Protein AF-A0A3M0LGV5-F1 (afdb_monomer_lite)

Radius of gyration: 16.58 Å; chains: 1; bounding box: 30×30×39 Å

Foldseek 3Di:
DVVVVVCVVPVCVVFVVVQVVCCVVVVDRDGPVRVVVPDQAAEAQDDPVPDDDDDDDPRYDHPYDPDPDDDDPQDPVNVVVVVCVRCVDD

Organism: NCBI:txid333673

Sequence (90 aa):
MLVDLLELFYCKPIYDNFEELAYEIFKKKVTATELLSRGSFWLMRYDFVFEFPRPVMPNMAFIGGINCVQKKKLSQVDILHDVEMQFPNI

InterPro domains:
  IPR002213 UDP-glucuronosyl/UDP-glucosyltransferase [PF00201] (1-76)

pLDDT: mean 72.92, std 10.8, range [47.19, 91.81]

Secondary structure (DSSP, 8-state):
-HHHHHHHHHHHHHHHHHHHHHHHHHSS---HHHHHHH-S-EEE---TTSS------TTEEE-------------HHHHHHHHHHH-TT-

Structure (mmCIF, N/CA/C/O backbone):
data_AF-A0A3M0LGV5-F1
#
_entry.id   AF-A0A3M0LGV5-F1
#
loop_
_atom_site.group_PDB
_atom_site.id
_atom_site.type_symbol
_atom_site.label_atom_id
_atom_site.label_alt_id
_atom_site.label_comp_id
_atom_site.label_asym_id
_atom_site.label_entit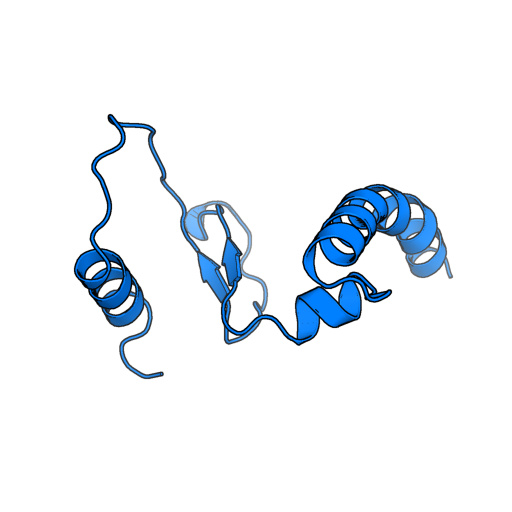y_id
_atom_site.label_seq_id
_atom_site.pdbx_PDB_ins_code
_atom_site.Cartn_x
_atom_site.Cartn_y
_atom_site.Cartn_z
_atom_site.occupancy
_atom_site.B_iso_or_equiv
_atom_site.auth_seq_id
_atom_site.auth_comp_id
_atom_site.auth_asym_id
_atom_site.auth_atom_id
_atom_site.pdbx_PDB_model_num
ATOM 1 N N . MET A 1 1 ? 9.885 -12.311 16.423 1.00 61.53 1 MET A N 1
ATOM 2 C CA . MET A 1 1 ? 10.391 -11.426 17.498 1.00 61.53 1 MET A CA 1
ATOM 3 C C . MET A 1 1 ? 11.029 -10.140 16.979 1.00 61.53 1 MET A C 1
ATOM 5 O O . MET A 1 1 ? 10.542 -9.083 17.342 1.00 61.53 1 MET A O 1
ATOM 9 N N . LEU A 1 2 ? 12.089 -10.175 16.152 1.00 65.81 2 LEU A N 1
ATOM 10 C CA . LEU A 1 2 ? 12.663 -8.939 15.576 1.00 65.81 2 LEU A CA 1
ATOM 11 C C . LEU A 1 2 ? 11.779 -8.327 14.480 1.00 65.81 2 LEU A C 1
ATOM 13 O O . LEU A 1 2 ? 11.612 -7.115 14.441 1.00 65.81 2 LEU A O 1
ATOM 17 N N . VAL A 1 3 ? 11.188 -9.165 13.626 1.00 68.94 3 VAL A N 1
ATOM 18 C CA . VAL A 1 3 ? 10.286 -8.726 12.548 1.00 68.94 3 VAL A CA 1
ATOM 19 C C . VAL A 1 3 ? 9.047 -8.035 13.119 1.00 68.94 3 VAL A C 1
ATOM 21 O O . VAL A 1 3 ? 8.741 -6.931 12.697 1.00 68.94 3 VAL A O 1
ATOM 24 N N . ASP A 1 4 ? 8.425 -8.609 14.151 1.00 65.12 4 ASP A N 1
ATOM 25 C CA . ASP A 1 4 ? 7.238 -8.028 14.804 1.00 65.12 4 ASP A CA 1
ATOM 26 C C . ASP A 1 4 ? 7.539 -6.670 15.465 1.00 65.12 4 ASP A C 1
ATOM 28 O O . ASP A 1 4 ? 6.717 -5.756 15.456 1.00 65.12 4 ASP A O 1
ATOM 32 N N . LEU A 1 5 ? 8.744 -6.517 16.031 1.00 68.69 5 LEU A N 1
ATOM 33 C CA . LEU A 1 5 ? 9.185 -5.258 16.630 1.00 68.69 5 LEU A CA 1
ATOM 34 C C . LEU A 1 5 ? 9.409 -4.184 15.559 1.00 68.69 5 LEU A C 1
ATOM 36 O O . LEU A 1 5 ? 8.993 -3.040 15.733 1.00 68.69 5 LEU A O 1
ATOM 40 N N . LEU A 1 6 ? 10.047 -4.558 14.448 1.00 69.25 6 LEU A N 1
ATOM 41 C CA . LEU A 1 6 ? 10.234 -3.677 13.298 1.00 69.25 6 LEU A CA 1
ATOM 42 C C . LEU A 1 6 ? 8.879 -3.288 12.694 1.00 69.25 6 LEU A C 1
ATOM 44 O O . LEU A 1 6 ? 8.658 -2.123 12.388 1.00 69.25 6 LEU A O 1
ATOM 48 N N . GLU A 1 7 ? 7.940 -4.223 12.592 1.00 65.12 7 GLU A N 1
ATOM 49 C CA . GLU A 1 7 ? 6.596 -3.960 12.085 1.00 65.12 7 GLU A CA 1
ATOM 50 C C . GLU A 1 7 ? 5.870 -2.917 12.946 1.00 65.12 7 GLU A C 1
ATOM 52 O O . GLU A 1 7 ? 5.295 -1.968 12.423 1.00 65.12 7 GLU A O 1
ATOM 57 N N . LEU A 1 8 ? 5.988 -2.991 14.272 1.00 65.56 8 LEU A N 1
ATOM 58 C CA . LEU A 1 8 ? 5.412 -1.984 15.167 1.00 65.56 8 LEU A CA 1
ATOM 59 C C . LEU A 1 8 ? 6.060 -0.600 15.024 1.00 65.56 8 LEU A C 1
ATOM 61 O O . LEU A 1 8 ? 5.360 0.406 15.126 1.00 65.56 8 LEU A O 1
ATOM 65 N N . PHE A 1 9 ? 7.373 -0.542 14.791 1.00 72.50 9 PHE A N 1
ATOM 66 C CA . PHE A 1 9 ? 8.108 0.716 14.637 1.00 72.50 9 PHE A CA 1
ATOM 67 C C . PHE A 1 9 ? 7.911 1.374 13.271 1.00 72.50 9 PHE A C 1
ATOM 69 O O . PHE A 1 9 ? 7.902 2.599 13.192 1.00 72.50 9 PHE A O 1
ATOM 76 N N . TYR A 1 10 ? 7.764 0.584 12.208 1.00 73.19 10 TYR A N 1
ATOM 77 C CA . TYR A 1 10 ? 7.669 1.094 10.842 1.00 73.19 10 TYR A CA 1
ATOM 78 C C . TYR A 1 10 ? 6.230 1.124 10.326 1.00 73.19 10 TYR A C 1
ATOM 80 O O . TYR A 1 10 ? 5.816 2.145 9.790 1.00 73.19 10 TYR A O 1
ATOM 88 N N . CYS A 1 11 ? 5.432 0.066 10.508 1.00 74.44 11 CYS A N 1
ATOM 89 C CA . CYS A 1 11 ? 4.075 0.027 9.954 1.00 74.44 11 CYS A CA 1
ATOM 90 C C . CYS A 1 11 ? 3.134 1.002 10.661 1.00 74.44 11 CYS A C 1
ATOM 92 O O . CYS A 1 11 ? 2.419 1.722 9.973 1.00 74.44 11 CYS A O 1
ATOM 94 N N . LYS A 1 12 ? 3.130 1.072 12.001 1.00 75.44 12 LYS A N 1
ATOM 95 C CA . LYS A 1 12 ? 2.201 1.962 12.725 1.00 75.44 12 LYS A CA 1
ATOM 96 C C . LYS A 1 12 ? 2.267 3.426 12.266 1.00 75.44 12 LYS A C 1
ATOM 98 O O . LYS A 1 12 ? 1.265 3.905 11.747 1.00 75.44 12 LYS A O 1
ATOM 103 N N . PRO A 1 13 ? 3.420 4.117 12.331 1.00 80.88 13 PRO A N 1
ATOM 104 C CA . PRO A 1 13 ? 3.478 5.524 11.933 1.00 80.88 13 PRO A CA 1
ATOM 105 C C . PRO A 1 13 ? 3.206 5.750 10.439 1.00 80.88 13 PRO A C 1
ATOM 107 O O . PRO A 1 13 ? 2.763 6.830 10.054 1.00 80.88 13 PRO A O 1
ATOM 110 N N . ILE A 1 14 ? 3.457 4.753 9.582 1.00 82.06 14 ILE A N 1
ATOM 111 C CA . ILE A 1 14 ? 3.118 4.832 8.155 1.00 82.06 14 ILE A CA 1
ATOM 112 C C . ILE A 1 14 ? 1.598 4.770 7.958 1.00 82.06 14 ILE A C 1
ATOM 114 O O . ILE A 1 14 ? 1.059 5.512 7.137 1.00 82.06 14 ILE A O 1
ATOM 118 N N . TYR A 1 15 ? 0.911 3.901 8.702 1.00 83.38 15 TYR A N 1
ATOM 119 C CA . TYR A 1 15 ? -0.509 3.620 8.517 1.00 83.38 15 TYR A CA 1
ATOM 120 C C . TYR A 1 15 ? -1.455 4.514 9.325 1.00 83.38 15 TYR A C 1
ATOM 122 O O . TYR A 1 15 ? -2.587 4.703 8.884 1.00 83.38 15 TYR A O 1
ATOM 130 N N . ASP A 1 16 ? -1.006 5.119 10.427 1.00 85.00 16 ASP A N 1
ATOM 131 C CA . ASP A 1 16 ? -1.842 5.966 11.294 1.00 85.00 16 ASP A CA 1
ATOM 132 C C . ASP A 1 16 ? -2.546 7.091 10.505 1.00 85.00 16 ASP A C 1
ATOM 134 O O . ASP A 1 16 ? -3.749 7.301 10.655 1.00 85.00 16 ASP A O 1
ATOM 138 N N . ASN A 1 17 ? -1.834 7.745 9.577 1.00 85.44 17 ASN A N 1
ATOM 139 C CA . ASN A 1 17 ? -2.406 8.796 8.721 1.00 85.44 17 ASN A CA 1
ATOM 140 C C . ASN A 1 17 ? -3.546 8.277 7.823 1.00 85.44 17 ASN A C 1
ATOM 142 O O . ASN A 1 17 ? -4.514 8.988 7.547 1.00 85.44 17 ASN A O 1
ATOM 146 N N . PHE A 1 18 ? -3.432 7.037 7.337 1.00 83.50 18 PHE A N 1
ATOM 147 C CA . PHE A 1 18 ? -4.462 6.420 6.501 1.00 83.50 18 PHE A CA 1
ATOM 148 C C . PHE A 1 18 ? -5.673 5.998 7.332 1.00 83.50 18 PHE A C 1
ATOM 150 O O . PHE A 1 18 ? -6.803 6.140 6.866 1.00 83.50 18 PHE A O 1
ATOM 157 N N . GLU A 1 19 ? -5.453 5.506 8.553 1.00 87.44 19 GLU A N 1
ATOM 158 C CA . GLU A 1 19 ? -6.533 5.171 9.484 1.00 87.44 19 GLU A CA 1
ATOM 159 C C . GLU A 1 19 ? -7.319 6.420 9.911 1.00 87.44 19 GLU A C 1
ATOM 161 O O . GLU A 1 19 ? -8.550 6.375 9.958 1.00 87.44 19 GLU A O 1
ATOM 166 N N . GLU A 1 20 ? -6.642 7.549 10.146 1.00 88.94 20 GLU A N 1
ATOM 167 C CA . GLU A 1 20 ? -7.282 8.833 10.458 1.00 88.94 20 GLU A CA 1
ATOM 168 C C . GLU A 1 20 ? -8.154 9.330 9.296 1.00 88.94 20 GLU A C 1
ATOM 170 O O . GLU A 1 20 ? -9.346 9.587 9.477 1.00 88.94 20 GLU A O 1
ATOM 175 N N . LEU A 1 21 ? -7.609 9.365 8.076 1.00 89.19 21 LEU A N 1
ATOM 176 C CA . LEU A 1 21 ? -8.366 9.745 6.881 1.00 89.19 21 LEU A CA 1
ATOM 177 C C . LEU A 1 21 ? -9.570 8.820 6.649 1.00 89.19 21 LEU A C 1
ATOM 179 O O . LEU A 1 21 ? -10.675 9.264 6.325 1.00 89.19 21 LEU A O 1
ATOM 183 N N . ALA A 1 22 ? -9.374 7.513 6.815 1.00 87.81 22 ALA A N 1
ATOM 184 C CA . ALA A 1 22 ? -10.445 6.545 6.658 1.00 87.81 22 ALA A CA 1
ATOM 185 C C . ALA A 1 22 ? -11.534 6.730 7.722 1.00 87.81 22 ALA A C 1
ATOM 187 O O . ALA A 1 22 ? -12.721 6.630 7.404 1.00 87.81 22 ALA A O 1
ATOM 188 N N . TYR A 1 23 ? -11.164 7.069 8.957 1.00 90.75 23 TYR A N 1
ATOM 189 C CA . TYR A 1 23 ? -12.123 7.441 9.990 1.00 90.75 23 TYR A CA 1
ATOM 190 C C . TYR A 1 23 ? -12.916 8.696 9.605 1.00 90.75 23 TYR A C 1
ATOM 192 O O . TYR A 1 23 ? -14.136 8.726 9.779 1.00 90.75 23 TYR A O 1
ATOM 200 N N . GLU A 1 24 ? -12.274 9.712 9.028 1.00 91.81 24 GLU A N 1
ATOM 201 C CA . GLU A 1 24 ? -12.966 10.923 8.582 1.00 91.81 24 GLU A CA 1
ATOM 202 C C . GLU A 1 24 ? -13.991 10.658 7.474 1.00 91.81 24 GLU A C 1
ATOM 204 O O . GLU A 1 24 ? -15.081 11.239 7.509 1.00 91.81 24 GLU A O 1
ATOM 209 N N . ILE A 1 25 ? -13.671 9.778 6.523 1.00 89.00 25 ILE A N 1
ATOM 210 C CA . ILE A 1 25 ? -14.523 9.458 5.369 1.00 89.00 25 ILE A CA 1
ATOM 211 C C . ILE A 1 25 ? -15.636 8.479 5.755 1.00 89.00 25 ILE A C 1
ATOM 213 O O . ILE A 1 25 ? -16.812 8.740 5.506 1.00 89.00 25 ILE A O 1
ATOM 217 N N . PHE A 1 26 ? -15.277 7.351 6.371 1.00 87.56 26 PHE A N 1
ATOM 218 C CA . PHE A 1 26 ? -16.214 6.269 6.681 1.00 87.56 26 PHE A CA 1
ATOM 219 C C . PHE A 1 26 ? -16.950 6.468 8.010 1.00 87.56 26 PHE A C 1
ATOM 221 O O . PHE A 1 26 ? -17.894 5.732 8.294 1.00 87.56 26 PHE A O 1
ATOM 228 N N .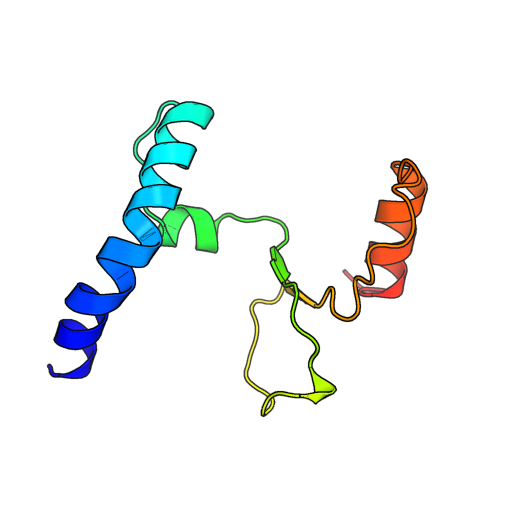 LYS A 1 27 ? -16.521 7.433 8.839 1.00 90.94 27 LYS A N 1
ATOM 229 C CA . LYS A 1 27 ? -17.059 7.704 10.188 1.00 90.94 27 LYS A CA 1
ATOM 230 C C . LYS A 1 27 ? -17.030 6.484 11.119 1.00 90.94 27 LYS A C 1
ATOM 232 O O . LYS A 1 27 ? -17.804 6.394 12.069 1.00 90.94 27 LYS A O 1
ATOM 237 N N . LYS A 1 28 ? -16.125 5.538 10.859 1.00 88.62 28 LYS A N 1
ATOM 238 C CA . LYS A 1 28 ? -15.936 4.298 11.619 1.00 88.62 28 LYS A CA 1
ATOM 239 C C . LYS A 1 28 ? -14.443 4.053 11.801 1.00 88.62 28 LYS A C 1
ATOM 241 O O . LYS A 1 28 ? -13.664 4.309 10.892 1.00 88.62 28 LYS A O 1
ATOM 246 N N . LYS A 1 29 ? -14.051 3.509 12.958 1.00 86.69 29 LYS A N 1
ATOM 247 C CA . LYS A 1 29 ? -12.688 2.999 13.158 1.00 86.69 29 LYS A CA 1
ATOM 248 C C . LYS A 1 29 ? -12.455 1.786 12.259 1.00 86.69 29 LYS A C 1
ATOM 250 O O . LYS A 1 29 ? -13.139 0.772 12.404 1.00 86.69 29 LYS A O 1
ATOM 255 N N . VAL A 1 30 ? -11.509 1.918 11.343 1.00 85.75 30 VAL A N 1
ATOM 256 C CA . VAL A 1 30 ? -11.053 0.872 10.427 1.00 85.75 30 VAL A CA 1
ATOM 257 C C . VAL A 1 30 ? -9.539 0.813 10.516 1.00 85.75 30 VAL A C 1
ATOM 259 O O . VAL A 1 30 ? -8.889 1.854 10.522 1.00 85.75 30 VAL A O 1
ATOM 262 N N . THR A 1 31 ? -8.992 -0.393 10.630 1.00 86.25 31 THR A N 1
ATOM 263 C CA . THR A 1 31 ? -7.539 -0.585 10.639 1.00 86.25 31 THR A CA 1
ATOM 264 C C . THR A 1 31 ? -7.004 -0.602 9.213 1.00 86.25 31 THR A C 1
ATOM 266 O O . THR A 1 31 ? -7.725 -0.948 8.270 1.00 86.25 31 THR A O 1
ATOM 269 N N . ALA A 1 32 ? -5.724 -0.291 9.037 1.00 82.00 32 ALA A N 1
ATOM 270 C CA . ALA A 1 32 ? -5.081 -0.337 7.730 1.00 82.00 32 ALA A CA 1
ATOM 271 C C . ALA A 1 32 ? -5.191 -1.722 7.081 1.00 82.00 32 ALA A C 1
ATOM 273 O O . ALA A 1 32 ? -5.495 -1.825 5.898 1.00 82.00 32 ALA A O 1
ATOM 274 N N . THR A 1 33 ? -5.068 -2.802 7.854 1.00 80.56 33 THR A N 1
ATOM 275 C CA . THR A 1 33 ? -5.268 -4.169 7.350 1.00 80.56 33 THR A CA 1
ATOM 276 C C . THR A 1 33 ? -6.703 -4.410 6.865 1.00 80.56 33 THR A C 1
ATOM 278 O O . THR A 1 33 ? -6.917 -5.085 5.857 1.00 80.56 33 THR A O 1
ATOM 281 N N . GLU A 1 34 ? -7.709 -3.853 7.547 1.00 83.38 34 GLU A N 1
ATOM 282 C CA . GLU A 1 34 ? -9.118 -3.958 7.140 1.00 83.38 34 GLU A CA 1
ATOM 283 C C . GLU A 1 34 ? -9.389 -3.162 5.854 1.00 83.38 34 GLU A C 1
ATOM 285 O O . GLU A 1 34 ? -10.125 -3.629 4.987 1.00 83.38 34 GLU A O 1
ATOM 290 N N . LEU A 1 35 ? -8.748 -2.002 5.687 1.00 82.00 35 LEU A N 1
ATOM 291 C CA . LEU A 1 35 ? -8.797 -1.225 4.445 1.00 82.00 35 LEU A CA 1
ATOM 292 C C . LEU A 1 35 ? -8.122 -1.973 3.292 1.00 82.00 35 LEU A C 1
ATOM 294 O O . LEU A 1 35 ? -8.725 -2.134 2.232 1.00 82.00 35 LEU A O 1
ATOM 298 N N . LEU A 1 36 ? -6.906 -2.478 3.523 1.00 79.62 36 LEU A N 1
ATOM 299 C CA . LEU A 1 36 ? -6.104 -3.201 2.534 1.00 79.62 36 LEU A CA 1
ATOM 300 C C . LEU A 1 36 ? -6.767 -4.511 2.076 1.00 79.62 36 LEU A C 1
ATOM 302 O O . LEU A 1 36 ? -6.690 -4.879 0.907 1.00 79.62 36 LEU A O 1
ATOM 306 N N . SER A 1 37 ? -7.465 -5.204 2.975 1.00 79.56 37 SER A N 1
ATOM 307 C CA . SER A 1 37 ? -8.162 -6.456 2.649 1.00 79.56 37 SER A CA 1
ATOM 308 C C . SER A 1 37 ? -9.509 -6.262 1.949 1.00 79.56 37 SER A C 1
ATOM 310 O O . SER A 1 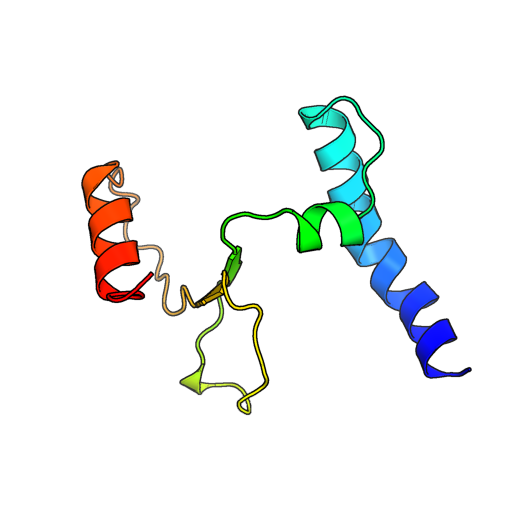37 ? -9.940 -7.152 1.219 1.00 79.56 37 SER A O 1
ATOM 312 N N . ARG A 1 38 ? -10.189 -5.124 2.152 1.00 80.44 38 ARG A N 1
ATOM 313 C CA . ARG A 1 38 ? -11.516 -4.850 1.567 1.00 80.44 38 ARG A CA 1
ATOM 314 C C . ARG A 1 38 ? -11.494 -4.046 0.274 1.00 80.44 38 ARG A C 1
ATOM 316 O O . ARG A 1 38 ? -12.555 -3.851 -0.319 1.00 80.44 38 ARG A O 1
ATOM 323 N N . GLY A 1 39 ? -10.336 -3.555 -0.157 1.00 78.19 39 GLY A N 1
ATOM 324 C CA . GLY A 1 39 ? -10.230 -2.838 -1.424 1.00 78.19 39 GLY A CA 1
ATOM 325 C C . GLY A 1 39 ? -10.701 -3.716 -2.580 1.00 78.19 39 GLY A C 1
ATOM 326 O O . GLY A 1 39 ? -10.265 -4.854 -2.714 1.00 78.19 39 GLY A O 1
ATOM 327 N N . SER A 1 40 ? -11.603 -3.207 -3.417 1.00 77.62 40 SER A N 1
ATOM 328 C CA . SER A 1 40 ? -12.041 -3.936 -4.614 1.00 77.62 40 SER A CA 1
ATOM 329 C C . SER A 1 40 ? -10.962 -3.951 -5.694 1.00 77.62 40 SER A C 1
ATOM 331 O O . SER A 1 40 ? -10.888 -4.907 -6.455 1.00 77.62 40 SER A O 1
ATOM 333 N N . PHE A 1 41 ? -10.128 -2.907 -5.746 1.00 80.69 41 PHE A N 1
ATOM 334 C CA . PHE A 1 41 ? -9.049 -2.763 -6.713 1.00 80.69 41 PHE A CA 1
ATOM 335 C C . PHE A 1 41 ? -7.953 -1.829 -6.177 1.00 80.69 41 PHE A C 1
ATOM 337 O O . PHE A 1 41 ? -8.263 -0.775 -5.619 1.00 80.69 41 PHE A O 1
ATOM 344 N N . TRP A 1 42 ? -6.685 -2.195 -6.354 1.00 81.19 42 TRP A N 1
ATOM 345 C CA . TRP A 1 42 ? -5.517 -1.445 -5.890 1.00 81.19 42 TRP A CA 1
ATOM 346 C C . TRP A 1 42 ? -4.729 -0.895 -7.069 1.00 81.19 42 TRP A C 1
ATOM 348 O O . TRP A 1 42 ? -4.243 -1.650 -7.902 1.00 81.19 42 TRP A O 1
ATOM 358 N N . LEU A 1 43 ? -4.554 0.422 -7.111 1.00 82.69 43 LEU A N 1
ATOM 359 C CA . LEU A 1 43 ? -3.747 1.100 -8.119 1.00 82.69 43 LEU A CA 1
ATOM 360 C C . LEU A 1 43 ? -2.374 1.428 -7.543 1.00 82.69 43 LEU A C 1
ATOM 362 O O . LEU A 1 43 ? -2.237 2.298 -6.684 1.00 82.69 43 LEU A O 1
ATOM 366 N N . MET A 1 44 ? -1.351 0.742 -8.031 1.00 77.44 44 MET A N 1
ATOM 367 C CA . MET A 1 44 ? 0.011 0.877 -7.535 1.00 77.44 44 MET A CA 1
ATOM 368 C C . MET A 1 44 ? 0.841 1.647 -8.539 1.00 77.44 44 MET A C 1
ATOM 370 O O . MET A 1 44 ? 1.094 1.170 -9.641 1.00 77.44 44 MET A O 1
ATOM 374 N N . ARG A 1 45 ? 1.289 2.845 -8.155 1.00 76.25 45 ARG A N 1
ATOM 375 C CA . ARG A 1 45 ? 2.196 3.668 -8.963 1.00 76.25 45 ARG A CA 1
ATOM 376 C C . ARG A 1 45 ? 3.619 3.115 -8.902 1.00 76.25 45 ARG A C 1
ATOM 378 O O . ARG A 1 45 ? 4.519 3.729 -8.337 1.00 76.25 45 ARG A O 1
ATOM 385 N N . TYR A 1 46 ? 3.787 1.921 -9.445 1.00 71.12 46 TYR A N 1
ATOM 386 C CA . TYR A 1 46 ? 5.039 1.194 -9.516 1.00 71.12 46 TYR A CA 1
ATOM 387 C C . TYR A 1 46 ? 5.102 0.467 -10.864 1.00 71.12 46 TYR A C 1
ATOM 389 O O . TYR A 1 46 ? 4.066 0.074 -11.396 1.00 71.12 46 TYR A O 1
ATOM 397 N N . ASP A 1 47 ? 6.296 0.325 -11.431 1.00 68.75 47 ASP A N 1
ATOM 398 C CA . ASP A 1 47 ? 6.515 -0.348 -12.711 1.00 68.75 47 ASP A CA 1
ATOM 399 C C . ASP A 1 47 ? 7.288 -1.649 -12.470 1.00 68.75 47 ASP A C 1
ATOM 401 O O . ASP A 1 47 ? 8.407 -1.633 -11.958 1.00 68.75 47 ASP A O 1
ATOM 405 N N . PHE A 1 48 ? 6.669 -2.779 -12.812 1.00 66.12 48 PHE A N 1
ATOM 406 C CA . PHE A 1 48 ? 7.177 -4.128 -12.548 1.00 66.12 48 PHE A CA 1
ATOM 407 C C . PHE A 1 48 ? 8.556 -4.403 -13.166 1.00 66.12 48 PHE A C 1
ATOM 409 O O . PHE A 1 48 ? 9.220 -5.348 -12.752 1.00 66.12 48 PHE A O 1
ATOM 416 N N . VAL A 1 49 ? 8.994 -3.598 -14.139 1.00 69.19 49 VAL A N 1
ATOM 417 C CA . VAL A 1 49 ? 10.295 -3.751 -14.804 1.00 69.19 49 VAL A CA 1
ATOM 418 C C . VAL A 1 49 ? 11.472 -3.417 -13.872 1.00 69.19 49 VAL A C 1
ATOM 420 O O . VAL A 1 49 ? 12.574 -3.921 -14.085 1.00 69.19 49 VAL A O 1
ATOM 423 N N . PHE A 1 50 ? 11.264 -2.599 -12.834 1.00 70.88 50 PHE A N 1
ATOM 424 C CA . PHE A 1 50 ? 12.346 -2.109 -11.967 1.00 70.88 50 PHE A CA 1
ATOM 425 C C . PHE A 1 50 ? 12.495 -2.859 -10.633 1.00 70.88 50 PHE A C 1
ATOM 427 O O . PHE A 1 50 ? 13.498 -2.662 -9.949 1.00 70.88 50 PHE A O 1
ATOM 434 N N . GLU A 1 51 ? 11.560 -3.745 -10.273 1.00 66.12 51 GLU A N 1
ATOM 435 C CA . GLU A 1 51 ? 11.619 -4.540 -9.036 1.00 66.12 51 GLU A CA 1
ATOM 436 C C . GLU A 1 51 ? 11.789 -6.029 -9.341 1.00 66.12 51 GLU A C 1
ATOM 438 O O . GLU A 1 51 ? 11.335 -6.557 -10.355 1.00 66.12 51 GLU A O 1
ATOM 443 N N . PHE A 1 52 ? 12.357 -6.748 -8.374 1.00 75.00 52 PHE A N 1
ATOM 444 C CA . PHE A 1 52 ? 12.294 -8.204 -8.370 1.00 75.00 52 PHE A CA 1
ATOM 445 C C . PHE A 1 52 ? 10.827 -8.681 -8.283 1.00 75.00 52 PHE A C 1
ATOM 447 O O . PHE A 1 52 ? 10.088 -8.181 -7.427 1.00 75.00 52 PHE A O 1
ATOM 454 N N . PRO A 1 53 ? 10.392 -9.658 -9.103 1.00 69.75 53 PRO A N 1
ATOM 455 C CA . PRO A 1 53 ? 9.010 -10.126 -9.110 1.00 69.75 53 PRO A CA 1
ATOM 456 C C . PRO A 1 53 ? 8.634 -10.725 -7.752 1.00 69.75 53 PRO A C 1
ATOM 458 O O . PRO A 1 53 ? 9.272 -11.655 -7.257 1.00 69.75 53 PRO A O 1
ATOM 461 N N . ARG A 1 54 ? 7.575 -10.192 -7.142 1.00 76.19 54 ARG A N 1
ATOM 462 C CA . ARG A 1 54 ? 6.987 -10.711 -5.903 1.00 76.19 54 ARG A CA 1
ATOM 463 C C . ARG A 1 54 ? 5.489 -10.937 -6.100 1.00 76.19 54 ARG A C 1
ATOM 465 O O . ARG A 1 54 ? 4.889 -10.254 -6.928 1.00 76.19 54 ARG A O 1
ATOM 472 N N . PRO A 1 55 ? 4.872 -11.866 -5.353 1.00 76.00 55 PRO A N 1
ATOM 473 C CA . PRO A 1 55 ? 3.430 -12.067 -5.400 1.00 76.00 55 PRO A CA 1
ATOM 474 C C . PRO A 1 55 ? 2.687 -10.785 -5.017 1.00 76.00 55 PRO A C 1
ATOM 476 O O . PRO A 1 55 ? 3.015 -10.149 -4.015 1.00 76.00 55 PRO A O 1
ATOM 479 N N . VAL A 1 56 ? 1.68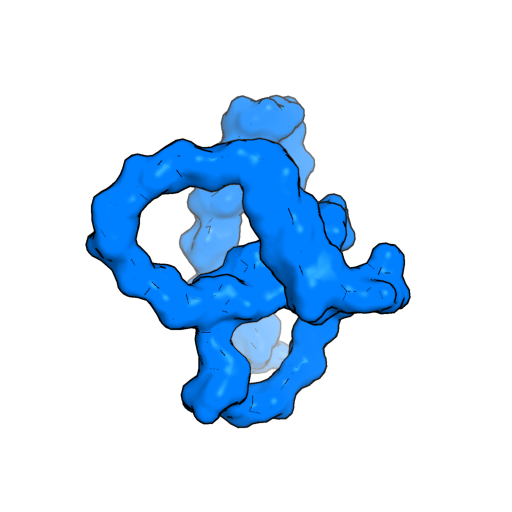1 -10.428 -5.808 1.00 73.88 56 VAL A N 1
ATOM 480 C CA . VAL A 1 56 ? 0.821 -9.257 -5.593 1.00 73.88 56 VAL A CA 1
ATOM 481 C C . VAL A 1 56 ? -0.604 -9.706 -5.312 1.00 73.88 56 VAL A C 1
ATOM 483 O O . VAL A 1 56 ? -0.983 -10.827 -5.652 1.00 73.88 56 VAL A O 1
ATOM 486 N N . MET A 1 57 ? -1.397 -8.849 -4.668 1.00 78.31 57 MET A N 1
ATOM 487 C CA . MET A 1 57 ? -2.802 -9.160 -4.405 1.00 78.31 57 MET A CA 1
ATOM 488 C C . MET A 1 57 ? -3.564 -9.299 -5.744 1.00 78.31 57 MET A C 1
ATOM 490 O O . MET A 1 57 ? -3.300 -8.514 -6.654 1.00 78.31 57 MET A O 1
ATOM 494 N N . PRO A 1 58 ? -4.499 -10.259 -5.907 1.00 72.44 58 PRO A N 1
ATOM 495 C CA . PRO A 1 58 ? -5.154 -10.521 -7.201 1.00 72.44 58 PRO A CA 1
ATOM 496 C C . PRO A 1 58 ? -5.936 -9.339 -7.793 1.00 72.44 58 PRO A C 1
ATOM 498 O O . PRO A 1 58 ? -6.144 -9.267 -8.995 1.00 72.44 58 PRO A O 1
ATOM 501 N N . ASN A 1 59 ? -6.367 -8.410 -6.948 1.00 79.19 59 ASN A N 1
ATOM 502 C CA . ASN A 1 59 ? -7.084 -7.185 -7.294 1.00 79.19 59 ASN A CA 1
ATOM 503 C C . ASN A 1 59 ? -6.146 -5.968 -7.418 1.00 79.19 59 ASN A C 1
ATOM 505 O O . ASN A 1 59 ? -6.578 -4.842 -7.190 1.00 79.19 59 ASN A O 1
ATOM 509 N N . MET A 1 60 ? -4.859 -6.165 -7.712 1.00 79.75 60 MET A N 1
ATOM 510 C CA . MET A 1 60 ? -3.863 -5.093 -7.775 1.00 79.75 60 MET A CA 1
ATOM 511 C C . MET A 1 60 ? -3.342 -4.876 -9.195 1.00 79.75 60 MET A C 1
ATOM 513 O O . MET A 1 60 ? -2.951 -5.816 -9.882 1.00 79.75 60 MET A O 1
ATOM 517 N N . ALA A 1 61 ? -3.276 -3.611 -9.604 1.00 79.75 61 ALA A N 1
ATOM 518 C CA . ALA A 1 61 ? -2.820 -3.164 -10.907 1.00 79.75 61 ALA A CA 1
ATOM 519 C C . ALA A 1 61 ? -1.677 -2.162 -10.803 1.00 79.75 61 ALA A C 1
ATOM 521 O O . ALA A 1 61 ? -1.739 -1.183 -10.057 1.00 79.75 61 ALA A O 1
ATOM 522 N N . PHE A 1 62 ? -0.641 -2.395 -11.600 1.00 78.75 62 PHE A N 1
ATOM 523 C CA . PHE A 1 62 ? 0.514 -1.518 -11.696 1.00 78.75 62 PHE A CA 1
ATOM 524 C C . PHE A 1 62 ? 0.265 -0.405 -12.713 1.00 78.75 62 PHE A C 1
ATOM 526 O O . PHE A 1 62 ? 0.221 -0.648 -13.915 1.00 78.75 62 PHE A O 1
ATOM 533 N N . ILE A 1 63 ? 0.130 0.822 -12.215 1.00 77.50 63 ILE A N 1
ATOM 534 C CA . ILE A 1 63 ? 0.064 2.064 -12.990 1.00 77.50 63 ILE A CA 1
ATOM 535 C C . ILE A 1 63 ? 1.422 2.775 -12.941 1.00 77.50 63 ILE A C 1
ATOM 537 O O . ILE A 1 63 ? 1.590 3.854 -12.366 1.00 77.50 63 ILE A O 1
ATOM 541 N N . GLY A 1 64 ? 2.435 2.118 -13.505 1.00 73.94 64 GLY A N 1
ATOM 542 C CA . GLY A 1 64 ? 3.743 2.718 -13.760 1.00 73.94 64 GLY A CA 1
ATOM 543 C C . GLY A 1 64 ? 3.672 3.854 -14.791 1.00 73.94 64 GLY A C 1
ATOM 544 O O . GLY A 1 64 ? 2.635 4.106 -15.399 1.00 73.94 64 GLY A O 1
ATOM 545 N N . GLY A 1 65 ? 4.777 4.579 -14.990 1.00 68.19 65 GLY A N 1
ATOM 546 C CA . GLY A 1 65 ? 4.923 5.466 -16.155 1.00 68.19 65 GLY A CA 1
ATOM 547 C C . GLY A 1 65 ? 4.004 6.695 -16.227 1.00 68.19 65 GLY A C 1
ATOM 548 O O . GLY A 1 65 ? 3.934 7.320 -17.285 1.00 68.19 65 GLY A O 1
ATOM 549 N N . ILE A 1 66 ? 3.327 7.089 -15.138 1.00 65.94 66 ILE A N 1
ATOM 550 C CA . ILE A 1 66 ? 2.492 8.305 -15.110 1.00 65.94 66 ILE A CA 1
ATOM 551 C C . ILE A 1 66 ? 3.379 9.560 -15.200 1.00 65.94 66 ILE A C 1
ATOM 553 O O . ILE A 1 66 ? 3.748 10.172 -14.191 1.00 65.94 66 ILE A O 1
ATOM 557 N N . ASN A 1 67 ? 3.753 9.925 -16.425 1.00 60.28 67 ASN A N 1
ATOM 558 C CA . ASN A 1 67 ? 4.307 11.226 -16.758 1.00 60.28 67 ASN A CA 1
ATOM 559 C C . ASN A 1 67 ? 3.161 12.236 -16.710 1.00 60.28 67 ASN A C 1
ATOM 561 O O . ASN A 1 67 ? 2.158 12.078 -17.404 1.00 60.28 67 ASN A O 1
ATOM 565 N N . CYS A 1 68 ? 3.299 13.269 -15.878 1.00 63.41 68 CYS A N 1
ATOM 566 C CA . CYS A 1 68 ? 2.351 14.378 -15.787 1.00 63.41 68 CYS A CA 1
ATOM 567 C C . CYS A 1 68 ? 2.382 15.222 -17.073 1.00 63.41 68 CYS A C 1
ATOM 569 O O . CYS A 1 68 ? 2.833 16.364 -17.066 1.00 63.41 68 CYS A O 1
ATOM 571 N N . VAL A 1 69 ? 1.895 14.679 -18.185 1.00 64.06 69 VAL A N 1
ATOM 572 C CA . VAL A 1 69 ? 1.403 15.497 -19.292 1.00 64.06 69 VAL A CA 1
ATOM 573 C C . VAL A 1 69 ? 0.027 16.019 -18.868 1.00 64.06 69 VAL A C 1
ATOM 575 O O . VAL A 1 69 ? -0.689 15.346 -18.127 1.00 64.06 69 VAL A O 1
ATOM 578 N N . GLN A 1 70 ? -0.293 17.259 -19.244 1.00 60.19 70 GLN A N 1
ATOM 579 C CA . GLN A 1 70 ? -1.497 18.006 -18.850 1.00 60.19 70 GLN A CA 1
ATOM 580 C C . GLN A 1 70 ? -2.728 17.125 -18.571 1.00 60.19 70 GLN A C 1
ATOM 582 O O . GLN A 1 70 ? -3.125 16.319 -19.409 1.00 60.19 70 GLN A O 1
ATOM 587 N N . LYS A 1 71 ? -3.350 17.333 -17.398 1.00 59.62 71 LYS A N 1
ATOM 588 C CA . LYS A 1 71 ? -4.552 16.623 -16.933 1.00 59.62 71 LYS A CA 1
ATOM 589 C C . LYS A 1 71 ? -5.677 16.721 -17.970 1.00 59.62 71 LYS A C 1
ATOM 591 O O . LYS A 1 71 ? -6.456 17.673 -17.956 1.00 59.62 71 LYS A O 1
ATOM 596 N N . LYS A 1 72 ? -5.797 15.727 -18.846 1.00 64.62 72 LYS A N 1
ATOM 597 C CA . LYS A 1 72 ? -7.024 15.497 -19.608 1.00 64.62 72 LYS A CA 1
ATOM 598 C C . LYS A 1 72 ? -8.016 14.834 -18.651 1.00 64.62 72 LYS A C 1
ATOM 600 O O . LYS A 1 72 ? -7.625 13.968 -17.871 1.00 64.62 72 LYS A O 1
ATOM 605 N N . LYS A 1 73 ? -9.280 15.270 -18.644 1.00 59.72 73 LYS A N 1
ATOM 606 C CA . LYS A 1 73 ? -10.324 14.570 -17.881 1.00 59.72 73 LYS A CA 1
ATOM 607 C C . LYS A 1 73 ? -10.420 13.152 -18.440 1.00 59.72 73 LYS A C 1
ATOM 609 O O . LYS A 1 73 ? -10.824 12.999 -19.588 1.00 59.72 73 LYS A O 1
ATOM 614 N N . LEU A 1 74 ? -10.023 12.164 -17.643 1.00 59.81 74 LEU A N 1
ATOM 615 C CA . LEU A 1 74 ? -10.288 10.760 -17.933 1.00 59.81 74 LEU A CA 1
ATOM 616 C C . LEU A 1 74 ? -11.802 10.576 -17.881 1.00 59.81 74 LEU A C 1
ATOM 618 O O . LEU A 1 74 ? -12.434 10.905 -16.872 1.00 59.81 74 LEU A O 1
ATOM 622 N N . SER A 1 75 ? -12.394 10.145 -18.990 1.00 71.38 75 SER A N 1
ATOM 623 C CA . SER A 1 75 ? -13.794 9.753 -18.987 1.00 71.38 75 SER A CA 1
ATOM 624 C C . SER A 1 75 ? -13.924 8.393 -18.300 1.00 71.38 75 SER A C 1
ATOM 626 O O . SER A 1 75 ? -12.979 7.606 -18.259 1.00 71.38 75 SER A O 1
ATOM 628 N N . GLN A 1 76 ? -15.098 8.095 -17.743 1.00 64.38 76 GLN A N 1
ATOM 629 C CA . GLN A 1 76 ? -15.356 6.797 -17.107 1.00 64.38 76 GLN A CA 1
ATOM 630 C C . GLN A 1 76 ? -15.137 5.620 -18.076 1.00 64.38 76 GLN A C 1
ATOM 632 O O . GLN A 1 76 ? -14.805 4.523 -17.643 1.00 64.38 76 GLN A O 1
ATOM 637 N N . VAL A 1 77 ? -15.275 5.871 -19.381 1.00 65.50 77 VAL A N 1
ATOM 638 C CA . VAL A 1 77 ? -15.043 4.894 -20.449 1.00 65.50 77 VAL A CA 1
ATOM 639 C C . VAL A 1 77 ? -13.553 4.593 -20.618 1.00 65.50 77 VAL A C 1
ATOM 641 O O . VAL A 1 77 ? -13.192 3.435 -20.785 1.00 65.50 77 VAL A O 1
ATOM 644 N N . ASP A 1 78 ? -12.690 5.606 -20.497 1.00 62.62 78 ASP A N 1
ATOM 645 C CA . ASP A 1 78 ? -11.236 5.431 -20.617 1.00 62.62 78 ASP A CA 1
ATOM 646 C C . ASP A 1 78 ? -10.685 4.579 -19.465 1.00 62.62 78 ASP A C 1
ATOM 648 O O . ASP A 1 78 ? -9.854 3.706 -19.678 1.00 62.62 78 ASP A O 1
ATOM 652 N N . ILE A 1 79 ? -11.214 4.772 -18.249 1.00 59.81 79 ILE A N 1
ATOM 653 C CA . ILE A 1 79 ? -10.832 3.976 -17.071 1.00 59.81 79 ILE A CA 1
ATOM 654 C C . ILE A 1 79 ? -11.239 2.513 -17.254 1.00 59.81 79 ILE A C 1
ATOM 656 O O . ILE A 1 79 ? -10.458 1.619 -16.946 1.00 59.81 79 ILE A O 1
ATOM 660 N N . LEU A 1 80 ? -12.459 2.264 -17.740 1.00 57.47 80 LEU A N 1
ATOM 661 C CA . LEU A 1 80 ? -12.938 0.901 -17.969 1.00 57.47 80 LEU A CA 1
ATOM 662 C C . LEU A 1 80 ? -12.113 0.202 -19.048 1.00 57.47 80 LEU A C 1
ATOM 664 O O . LEU A 1 80 ? -11.697 -0.928 -18.835 1.00 57.47 80 LEU A O 1
ATOM 668 N N . HIS A 1 81 ? -11.808 0.893 -20.145 1.00 59.31 81 HIS A N 1
ATOM 669 C CA . HIS A 1 81 ? -10.995 0.345 -21.225 1.00 59.31 81 HIS A CA 1
ATOM 670 C C . HIS A 1 81 ? -9.548 0.067 -20.786 1.00 59.31 81 HIS A C 1
ATOM 672 O O . HIS A 1 81 ? -8.999 -0.977 -21.125 1.00 59.31 81 HIS A O 1
ATOM 678 N N . ASP A 1 82 ? -8.930 0.950 -19.995 1.00 58.03 82 ASP A N 1
ATOM 679 C CA . ASP A 1 82 ? -7.588 0.711 -19.445 1.00 58.03 82 ASP A CA 1
ATOM 680 C C . ASP A 1 82 ? -7.576 -0.466 -18.457 1.00 58.03 82 ASP A C 1
ATOM 682 O O . ASP A 1 82 ? -6.667 -1.294 -18.491 1.00 58.03 82 ASP A O 1
ATOM 686 N N . VAL A 1 83 ? -8.599 -0.586 -17.605 1.00 60.62 83 VAL A N 1
ATOM 687 C CA . VAL A 1 83 ? -8.740 -1.731 -16.691 1.00 60.62 83 VAL A CA 1
ATOM 688 C C . VAL A 1 83 ? -8.969 -3.030 -17.471 1.00 60.62 83 VAL A C 1
ATOM 690 O O . VAL A 1 83 ? -8.348 -4.040 -17.154 1.00 60.62 83 VAL A O 1
ATOM 693 N N . GLU A 1 84 ? -9.795 -3.010 -18.515 1.00 59.97 84 GLU A N 1
ATOM 694 C CA . GLU A 1 84 ? -10.120 -4.178 -19.345 1.00 59.97 84 GLU A CA 1
ATOM 695 C C . GLU A 1 84 ? -8.930 -4.623 -20.215 1.00 59.97 84 GLU A C 1
ATOM 697 O O . GLU A 1 84 ? -8.669 -5.818 -20.344 1.00 59.97 84 GLU A O 1
ATOM 702 N N . MET A 1 85 ? -8.128 -3.684 -20.732 1.00 57.81 85 MET A N 1
ATOM 703 C CA . MET A 1 85 ? -6.864 -3.998 -21.412 1.00 57.81 85 MET A CA 1
ATOM 704 C C . MET A 1 85 ? -5.823 -4.608 -20.466 1.00 57.81 85 MET A C 1
ATOM 706 O O . MET A 1 85 ? -5.058 -5.482 -20.878 1.00 57.81 85 MET A O 1
ATOM 710 N N . GLN A 1 86 ? -5.779 -4.161 -19.208 1.00 54.00 86 GLN A N 1
ATOM 711 C CA . GLN A 1 86 ? -4.823 -4.660 -18.218 1.00 54.00 86 GLN A CA 1
ATOM 712 C C . GLN A 1 86 ? -5.268 -6.005 -17.600 1.00 54.00 86 GLN A C 1
ATOM 714 O O . GLN A 1 86 ? -4.418 -6.804 -17.205 1.00 54.00 86 GLN A O 1
ATOM 719 N N . PHE A 1 87 ? -6.580 -6.279 -17.543 1.00 54.53 87 PHE A N 1
ATOM 720 C CA . PHE A 1 87 ? -7.179 -7.493 -16.966 1.00 54.53 87 PHE A CA 1
ATOM 721 C C . PHE A 1 87 ? -8.266 -8.085 -17.878 1.00 54.53 87 PHE A C 1
ATOM 723 O O . PHE A 1 87 ? -9.443 -8.077 -17.525 1.00 54.53 87 PHE A O 1
ATOM 730 N N . PRO A 1 88 ? -7.899 -8.677 -19.026 1.00 50.28 88 PRO A N 1
ATOM 731 C CA . PRO A 1 88 ? -8.866 -9.145 -20.023 1.00 50.28 88 PRO A CA 1
ATOM 732 C C . PRO A 1 88 ? -9.699 -10.373 -19.599 1.00 50.28 88 PRO A C 1
ATOM 734 O O . PRO A 1 88 ? -10.454 -10.897 -20.411 1.00 50.28 88 PRO A O 1
ATOM 737 N N . ASN A 1 89 ? -9.536 -10.885 -18.371 1.00 47.19 89 ASN A N 1
ATOM 738 C CA . ASN A 1 89 ? -10.173 -12.121 -17.889 1.00 47.19 89 ASN A CA 1
ATOM 739 C C . ASN A 1 89 ? -10.575 -12.075 -16.395 1.00 47.19 89 ASN A C 1
ATOM 741 O O . ASN A 1 89 ? -10.554 -13.114 -15.729 1.00 47.19 89 ASN A O 1
ATOM 745 N N . ILE A 1 90 ? -10.895 -10.894 -15.856 1.00 52.75 90 ILE A N 1
ATOM 746 C CA . ILE A 1 90 ? -11.623 -10.754 -14.578 1.00 52.75 90 ILE A CA 1
ATOM 747 C C . ILE A 1 90 ? -13.082 -10.425 -14.873 1.00 52.75 90 ILE A C 1
ATOM 749 O O . ILE A 1 90 ? -13.314 -9.592 -15.775 1.00 52.75 90 ILE A O 1
#

=== Feature glossary ===
The features interleaved in this record are:

— What the protein is —

Sequence gives the chain of amino acids in standard one-letter code (A=alanine, C=cysteine, …, Y=tyrosine), read N→C. It is the only feature that is directly encoded by the gene; all structural features are derived from the folded form of this sequence.

Database cross-references. InterPro integrates a dozen domain/family signature databases into unified entries with residue-range hits. GO terms attach function/process/location labels with evidence codes. CATH codes position the fold in a four-level structural taxon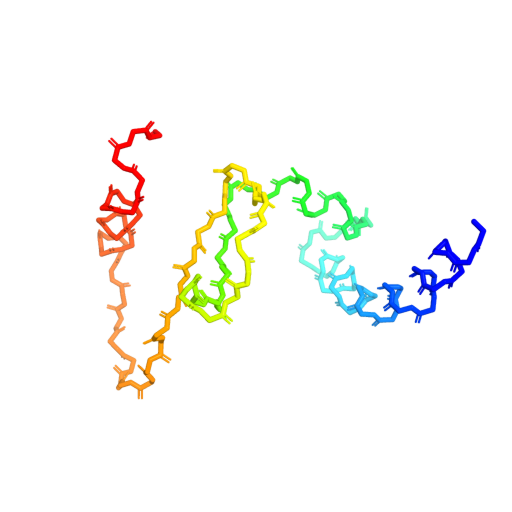omy. Organism is the NCBI-taxonomy species name.

— Where its atoms are —

Atomic coordinates in PDBx/mmCIF format — the same representation the Protein Data Bank distributes. Each line of the _atom_site loop places one backbone atom in Cartesian space (units: ångströms, origin: arbitrary).

The six renders are orthographic views along the three Cartesian axes in both directions. Representation (cartoon, sticks, or surface) and color scheme (sequence-rainbow or by-chain) vary across proteins so the training set covers all the common visualization conventions.

— Local backbone conformation —

Eight-state se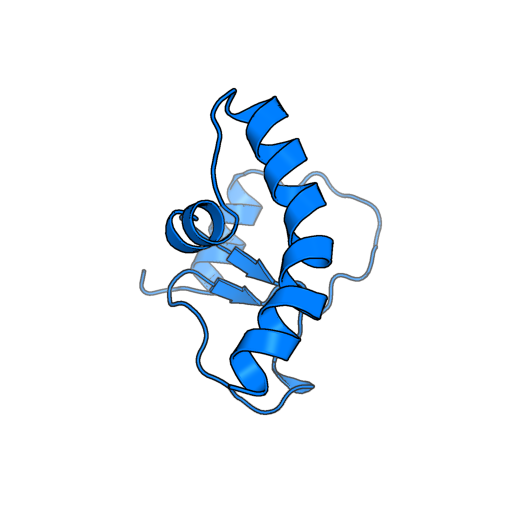condary structure (DSSP): H is the canonical α-helix, G the tighter 3₁₀-helix, I the wider π-helix; E/B are β-structure, T and S are turns and bends, and '-' is everything else. DSSP derives these from the pattern of main-chain N–H···O=C hydrogen bonds, not from the sequence.

P-SEA three-state annotation labels each residue as helix, strand, or coil based purely on the geometry of the Cα trace. It serves as a fallback when the full backbone (and thus DSSP) is unavailable.

The φ/ψ torsion pair specifies the backbone conformation at each residue. φ rotates about the N–Cα bond, ψ about the Cα–C bond. Steric clashes forbid most of the (φ, ψ) plane — the allowed regions (α-helix basin, β-sheet basin, left-handed helix) are the Ramachandran-allowed regions.

— Global shape and packing —

The geometric summary reports three shape descriptors. Rg (radius of gyration) measures how spread out the Cα atoms are about their centre of mass; compact globular proteins have small Rg, elongated or unfolded ones large. Cα contacts (<8 Å, |i−j|>4) count long-range residue pairs in spatial proximity — high for tightly packed folds, near zero for rods or random coil. The bounding-box extents give the protein's footprint along x, y, z in Å.

Solvent-accessible surface area (SASA) is the area in Å² traced out by the centre of a 1.4 Å probe sphere (a water molecule) rolled over the protein's van der Waals surface (Shrake–Rupley / Lee–Richards construction). Buried residues have near-zero SASA; fully exposed residues can exceed 200 Å². The total SASA scales roughly with the number of surface residues.

The contact map is a binary N×N matrix image: pixel (i, j) is dark where Cα_i and Cα_j are within 8 Å and |i−j|>4. Because the |i−j|>4 filter removes local helical contacts, off-diagonal stripes parallel to the main diagonal indicate parallel β-sheets; stripes perpendicular to it indicate antiparallel β-sheets. The Ramachandran plot scatters every residue's (φ, ψ) pair against the sterically allowed regions. The PAE heatmap renders the predicted-aligned-error matrix.

— Structural neighborhood —

3Di is Foldseek's structural alphabet. Each residue is assigned one of twenty discrete states based on how its Cα sits relative to its spatial (not sequential) neighbors. Aligning 3Di strings finds structural homologs roughly as well as full 3D superposition, but orders of magnitude faster.

Nearest PDB neighbors are the top structural matches found by Foldseek when searching this structure against the entire Protein Data Bank. Each hit reports a TM-score (0 to 1; >0.5 almost always implies the same fold) and an E-value. These are *structural* homologs — they may share no detectable sequence similarity.

— Confidence and disorder —

For AlphaFold models, the B-factor field carries pLDDT — the model's own estimate of local accuracy on a 0–100 scale. Regions with pLDDT<50 should be treated as essentially unmodeled; they often correspond to intrinsically disordered segments.

Crystallographic B-factors measure how much each atom's electron density is smeared out, in Å². They rise in mobile loops and surface residues and fall in the buried interior. In AlphaFold models this column is repurposed to hold pLDDT instead.

Predicted aligned error is AlphaFold's pairwise confidence. Unlike pLDDT (per-residue), PAE is per-residue-pair and captures whether two parts of the structure are correctly placed relative to each other. Units are ångströms of expected positional error.